Protein AF-A0A2V8QQC8-F1 (afdb_monomer)

Solvent-accessible surface area (backbone atoms only — not comparable to full-atom values): 5531 Å² total; per-residue (Å²): 135,81,80,76,80,76,78,73,80,52,74,65,59,60,62,67,68,50,71,90,81,51,5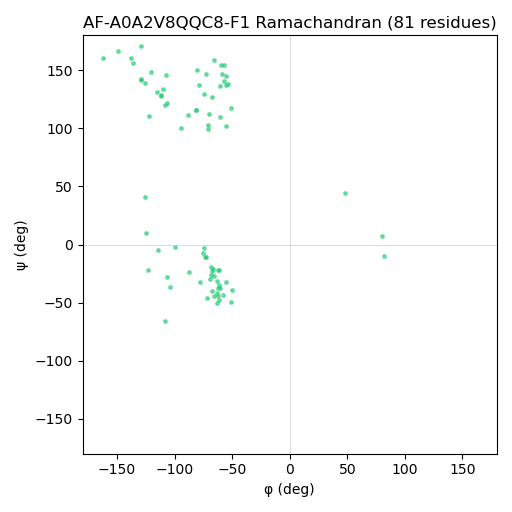5,77,95,74,51,74,79,76,56,71,56,66,81,69,36,68,70,44,51,55,48,40,40,65,64,43,61,71,67,50,92,73,95,81,76,62,69,76,71,34,69,46,71,78,30,56,49,75,47,70,58,88,90,43,83,45,79,50,68,27,117

pLDDT: mean 92.38, std 12.69, range [39.94, 97.69]

Secondary structure (DSSP, 8-state):
-------PPPHHHHHHT--TTS-TTT--PPPHHHHH-HHHHHHHHHHTGGGS------GGGG-STT-EEEEEETTEEEEEE--

Radius of gyration: 19.8 Å; Cα contacts (8 Å, |Δi|>4): 68; chains: 1; bounding box: 57×26×46 Å

Mean predicted aligned error: 5.72 Å

Sequence (83 aa):
MKERESVSPSLREIVESYDAAAPLAEAWTIPAPWYTDPRVFELERRTVFARSWQLAARADQVGEPGRYVTCEIAGEPVVVVRG

Foldseek 3Di:
DDDPPPPDDDPVCLVVVADPPDDPVPHDDRDPCCVPPVVNLVVCVVPPQVPDDDDDDDCVQAVDAPRWDWDAGSNRIDIDHHD

Nearest PDB structures (foldseek):
  4qup-assembly1_A  TM=8.307E-01  e=1.016E-01  Sinorhizobium meliloti 1021
  4qur-assembly1_A  TM=7.144E-01  e=7.215E-02  Sinorhizobium meliloti 1021

Structure (mmCIF, N/CA/C/O backbone):
data_AF-A0A2V8QQC8-F1
#
_entry.id   AF-A0A2V8QQC8-F1
#
loop_
_atom_site.group_PDB
_atom_site.id
_atom_site.type_symbol
_atom_site.label_atom_id
_atom_site.label_alt_id
_atom_site.label_comp_id
_atom_site.label_asym_id
_atom_site.label_entity_id
_atom_site.label_seq_id
_atom_site.pdbx_PDB_ins_code
_atom_site.Cartn_x
_atom_site.Cartn_y
_atom_site.Cartn_z
_atom_site.occupancy
_atom_site.B_iso_or_equiv
_atom_site.auth_seq_id
_atom_site.auth_comp_id
_atom_site.auth_asym_id
_atom_site.auth_atom_id
_atom_site.pdbx_PDB_model_num
ATOM 1 N N . MET A 1 1 ? 40.817 12.168 -17.971 1.00 40.16 1 MET A N 1
ATOM 2 C CA . MET A 1 1 ? 39.811 11.193 -17.509 1.00 40.16 1 MET A CA 1
ATOM 3 C C . MET A 1 1 ? 38.589 12.000 -17.093 1.00 40.16 1 MET A C 1
ATOM 5 O O . MET A 1 1 ? 38.607 12.566 -16.016 1.00 40.16 1 MET A O 1
ATOM 9 N N . LYS A 1 2 ? 37.635 12.235 -18.009 1.00 39.94 2 LYS A N 1
ATOM 10 C CA . LYS A 1 2 ? 36.421 13.012 -17.701 1.00 39.94 2 LYS A CA 1
ATOM 11 C C . LYS A 1 2 ? 35.442 12.070 -17.008 1.00 39.94 2 LYS A C 1
ATOM 13 O O . LYS A 1 2 ? 35.037 11.084 -17.625 1.00 39.94 2 LYS A O 1
ATOM 18 N N . GLU A 1 3 ? 35.125 12.351 -15.749 1.00 48.56 3 GLU A N 1
ATOM 19 C CA . GLU A 1 3 ? 33.969 11.773 -15.068 1.00 48.56 3 GLU A CA 1
ATOM 20 C C . GLU A 1 3 ? 32.754 11.998 -15.968 1.00 48.56 3 GLU A C 1
ATOM 22 O O . GLU A 1 3 ? 32.429 13.126 -16.338 1.00 48.56 3 GLU A O 1
ATOM 27 N N . ARG A 1 4 ? 32.147 10.906 -16.431 1.00 52.44 4 ARG A N 1
ATOM 28 C CA . ARG A 1 4 ? 30.845 10.983 -17.078 1.00 52.44 4 ARG A CA 1
ATOM 29 C C . ARG A 1 4 ? 29.876 11.298 -15.948 1.00 52.44 4 ARG A C 1
ATOM 31 O O . ARG A 1 4 ? 29.575 10.406 -15.162 1.00 52.44 4 ARG A O 1
ATOM 38 N N . GLU A 1 5 ? 29.444 12.549 -15.834 1.00 49.84 5 GLU A N 1
ATOM 39 C CA . GLU A 1 5 ? 28.266 12.884 -15.039 1.00 49.84 5 GLU A CA 1
ATOM 40 C C . GLU A 1 5 ? 27.110 12.034 -15.579 1.00 49.84 5 GLU A C 1
ATOM 42 O O . GLU A 1 5 ? 26.591 12.261 -16.672 1.00 49.84 5 GLU A O 1
ATOM 47 N N . SER A 1 6 ? 26.788 10.961 -14.859 1.00 61.34 6 SER A N 1
ATOM 48 C CA . SER A 1 6 ? 25.637 10.121 -15.148 1.00 61.34 6 SER A CA 1
ATOM 49 C C . SER A 1 6 ? 24.407 10.929 -14.771 1.00 61.34 6 SER A C 1
ATOM 51 O O . SER A 1 6 ? 24.069 11.024 -13.594 1.00 61.34 6 SER A O 1
ATOM 53 N N . VAL A 1 7 ? 23.759 11.545 -15.757 1.00 76.50 7 VAL A N 1
ATOM 54 C CA . VAL A 1 7 ? 22.473 12.214 -15.553 1.00 76.50 7 VAL A CA 1
ATOM 55 C C . VAL A 1 7 ? 21.476 11.156 -15.083 1.00 76.50 7 VAL A C 1
ATOM 57 O O . VAL A 1 7 ? 21.123 10.252 -15.839 1.00 76.50 7 VAL A O 1
ATOM 60 N N . SER A 1 8 ? 21.065 11.230 -13.816 1.00 81.50 8 SER A N 1
ATOM 61 C CA . SER A 1 8 ? 20.020 10.359 -13.282 1.00 81.50 8 SER A CA 1
ATOM 62 C C . SER A 1 8 ? 18.719 10.590 -14.055 1.00 81.50 8 SER A C 1
ATOM 64 O O . SER A 1 8 ? 18.366 11.752 -14.280 1.00 81.50 8 SER A O 1
ATOM 66 N N . PRO A 1 9 ? 17.982 9.528 -14.427 1.00 91.06 9 PRO A N 1
ATOM 67 C CA . PRO A 1 9 ? 16.716 9.683 -15.125 1.00 91.06 9 PRO A CA 1
ATOM 68 C C . PRO A 1 9 ? 15.734 10.504 -14.282 1.00 91.06 9 PRO A C 1
ATOM 70 O O . PRO A 1 9 ? 15.728 10.470 -13.038 1.00 91.06 9 PRO A O 1
ATOM 73 N N . SER A 1 10 ? 14.906 11.274 -14.976 1.00 95.88 10 SER A N 1
ATOM 74 C CA . SER A 1 10 ? 13.809 12.016 -14.373 1.00 95.88 10 SER A CA 1
ATOM 75 C C . SER A 1 10 ? 12.751 11.061 -13.815 1.00 95.88 10 SER A C 1
ATOM 77 O O . SER A 1 10 ? 12.623 9.912 -14.234 1.00 95.88 10 SER A O 1
ATOM 79 N N . LEU A 1 11 ? 11.942 11.553 -12.872 1.00 95.50 11 LEU A N 1
ATOM 80 C CA . LEU A 1 11 ? 10.866 10.751 -12.285 1.00 95.50 11 LEU A CA 1
ATOM 81 C C . LEU A 1 11 ? 9.830 10.314 -13.333 1.00 95.50 11 LEU A C 1
ATOM 83 O O . LEU A 1 11 ? 9.304 9.210 -13.253 1.00 95.50 11 LEU A O 1
ATOM 87 N N . ARG A 1 12 ? 9.567 11.164 -14.336 1.00 95.88 12 ARG A N 1
ATOM 88 C CA . ARG A 1 12 ? 8.671 10.832 -15.448 1.00 95.88 12 ARG A CA 1
ATOM 89 C C . ARG A 1 12 ? 9.213 9.656 -16.255 1.00 95.88 12 ARG A C 1
ATOM 91 O O . ARG A 1 12 ? 8.482 8.698 -16.448 1.00 95.88 12 ARG A O 1
ATOM 98 N N . GLU A 1 13 ? 10.479 9.707 -16.666 1.00 96.88 13 GLU A N 1
ATOM 99 C CA . GLU A 1 13 ? 11.108 8.622 -17.435 1.00 96.88 13 GLU A CA 1
ATOM 100 C C . GLU A 1 13 ? 11.116 7.306 -16.647 1.00 96.88 13 GLU A C 1
ATOM 102 O O . GLU A 1 13 ? 10.881 6.245 -17.216 1.00 96.88 13 GLU A O 1
ATOM 107 N N . ILE A 1 14 ? 11.323 7.368 -15.327 1.00 96.44 14 ILE A N 1
ATOM 108 C CA . ILE A 1 14 ? 11.234 6.190 -14.455 1.00 96.44 14 ILE A CA 1
ATOM 109 C C . ILE A 1 14 ? 9.823 5.588 -14.484 1.00 96.44 14 ILE A C 1
ATOM 111 O O . ILE A 1 14 ? 9.681 4.375 -14.645 1.00 96.44 14 ILE A O 1
ATOM 115 N N . VAL A 1 15 ? 8.778 6.403 -14.332 1.00 95.69 15 VAL A N 1
ATOM 116 C CA . VAL A 1 15 ? 7.386 5.922 -14.347 1.00 95.69 15 VAL A CA 1
ATOM 117 C C . VAL A 1 15 ? 6.989 5.415 -15.737 1.00 95.69 15 VAL A C 1
ATOM 119 O O . VAL A 1 15 ? 6.358 4.374 -15.859 1.00 95.69 15 VAL A O 1
ATOM 122 N N . GLU A 1 16 ? 7.402 6.100 -16.798 1.00 95.62 16 GLU A N 1
ATOM 123 C CA . GLU A 1 16 ? 7.082 5.726 -18.181 1.00 95.62 16 GLU A CA 1
ATOM 124 C C . GLU A 1 16 ? 7.894 4.518 -18.684 1.00 95.62 16 GLU A C 1
ATOM 126 O O . GLU A 1 16 ? 7.595 3.982 -19.747 1.00 95.62 16 GLU A O 1
ATOM 131 N N . SER A 1 17 ? 8.884 4.039 -17.921 1.00 94.88 17 SER A N 1
ATOM 132 C CA . SER A 1 17 ? 9.674 2.852 -18.285 1.00 94.8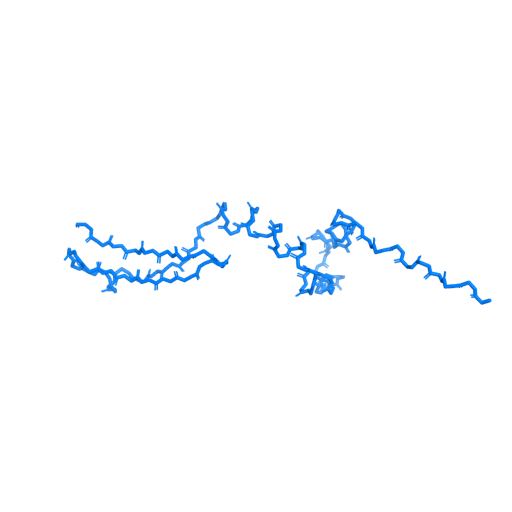8 17 SER A CA 1
ATOM 133 C C . SER A 1 17 ? 8.938 1.514 -18.117 1.00 94.88 17 SER A C 1
ATOM 135 O O . SER A 1 17 ? 9.494 0.471 -18.463 1.00 94.88 17 SER A O 1
ATOM 137 N N . TYR A 1 18 ? 7.702 1.524 -17.607 1.00 95.88 18 TYR A N 1
ATOM 138 C CA . TYR A 1 18 ? 6.859 0.337 -17.469 1.00 95.88 18 TYR A CA 1
ATOM 139 C C . TYR A 1 18 ? 5.656 0.384 -18.412 1.00 95.88 18 TYR A C 1
ATOM 141 O O . TYR A 1 18 ? 4.881 1.340 -18.388 1.00 95.88 18 TYR A O 1
ATOM 149 N N . ASP A 1 19 ? 5.451 -0.688 -19.179 1.00 95.69 19 ASP A N 1
ATOM 150 C CA . ASP A 1 19 ? 4.229 -0.885 -19.957 1.00 95.69 19 ASP A CA 1
ATOM 151 C C . ASP A 1 19 ? 3.218 -1.729 -19.167 1.00 95.69 19 ASP A C 1
ATOM 153 O O . ASP A 1 19 ? 3.302 -2.955 -19.106 1.00 95.69 19 ASP A O 1
ATOM 157 N N . ALA A 1 20 ? 2.234 -1.060 -18.567 1.00 93.88 20 ALA A N 1
ATOM 158 C CA . ALA A 1 20 ? 1.165 -1.716 -17.816 1.00 93.88 20 ALA A CA 1
ATOM 159 C C . ALA A 1 20 ? 0.126 -2.429 -18.702 1.00 93.88 20 ALA A C 1
ATOM 161 O O . ALA A 1 20 ? -0.715 -3.159 -18.175 1.00 93.88 20 ALA A O 1
ATOM 162 N N . ALA A 1 21 ? 0.151 -2.204 -20.019 1.00 95.88 21 ALA A N 1
ATOM 163 C CA . ALA A 1 21 ? -0.767 -2.807 -20.981 1.00 95.88 21 ALA A CA 1
ATOM 164 C C . ALA A 1 21 ? -0.160 -4.012 -21.719 1.00 95.88 21 ALA A C 1
ATOM 166 O O . ALA A 1 21 ? -0.863 -4.648 -22.510 1.00 95.88 21 ALA A O 1
ATOM 167 N N . ALA A 1 22 ? 1.110 -4.342 -21.457 1.00 95.94 22 ALA A N 1
ATOM 168 C CA . ALA A 1 22 ? 1.780 -5.479 -22.070 1.00 95.94 22 ALA A CA 1
ATOM 169 C C . ALA A 1 22 ? 0.994 -6.789 -21.831 1.00 95.94 22 ALA A C 1
ATOM 171 O O . ALA A 1 22 ? 0.529 -7.042 -20.711 1.00 95.94 22 ALA A O 1
ATOM 172 N N . PRO A 1 23 ? 0.844 -7.657 -22.852 1.00 97.19 23 PRO A N 1
ATOM 173 C CA . PRO A 1 23 ? 0.253 -8.977 -22.669 1.00 97.19 23 PRO A CA 1
ATOM 174 C C . PRO A 1 23 ? 0.999 -9.769 -21.593 1.00 97.19 23 PRO A C 1
ATOM 176 O O . PRO A 1 23 ? 2.221 -9.704 -21.510 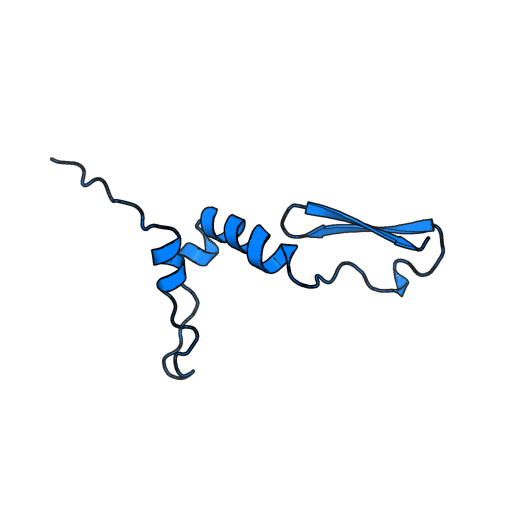1.00 97.19 23 PRO A O 1
ATOM 179 N N . LEU A 1 24 ? 0.289 -10.595 -20.816 1.00 95.25 24 LEU A N 1
ATOM 180 C CA . LEU A 1 24 ? 0.896 -11.335 -19.700 1.00 95.25 24 LEU A CA 1
ATOM 181 C C . LEU A 1 24 ? 2.109 -12.192 -20.115 1.00 95.25 24 LEU A C 1
ATOM 183 O O . LEU A 1 24 ? 3.035 -12.351 -19.329 1.00 95.25 24 LEU A O 1
ATOM 187 N N . ALA A 1 25 ? 2.122 -12.724 -21.341 1.00 97.00 25 ALA A N 1
ATOM 188 C CA . ALA A 1 25 ? 3.239 -13.515 -21.869 1.00 97.00 25 ALA A CA 1
ATOM 189 C C . ALA A 1 25 ? 4.526 -12.698 -22.110 1.00 97.00 25 ALA A C 1
ATOM 191 O O . ALA A 1 25 ? 5.606 -13.275 -22.206 1.00 97.00 25 ALA A O 1
ATOM 192 N N . GLU A 1 26 ? 4.406 -11.376 -22.212 1.00 95.44 26 GLU A N 1
ATOM 193 C CA . GLU A 1 26 ? 5.493 -10.423 -22.464 1.00 95.44 26 GLU A CA 1
ATOM 194 C C . GLU A 1 26 ? 5.722 -9.486 -21.267 1.00 95.44 26 GLU A C 1
ATOM 196 O O . GLU A 1 26 ? 6.660 -8.690 -21.275 1.00 95.44 26 GLU A O 1
ATOM 201 N N 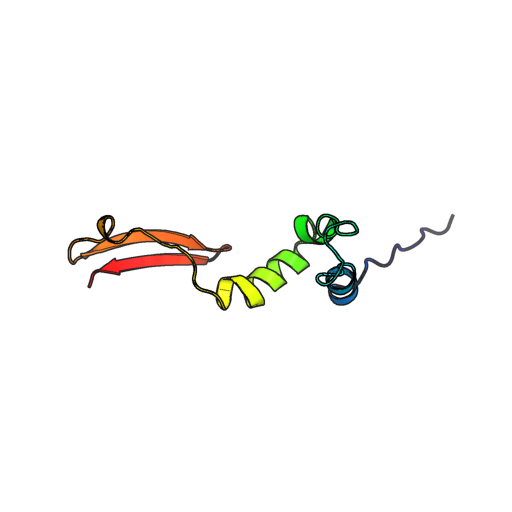. ALA A 1 27 ? 4.873 -9.579 -20.239 1.00 95.50 27 ALA A N 1
AT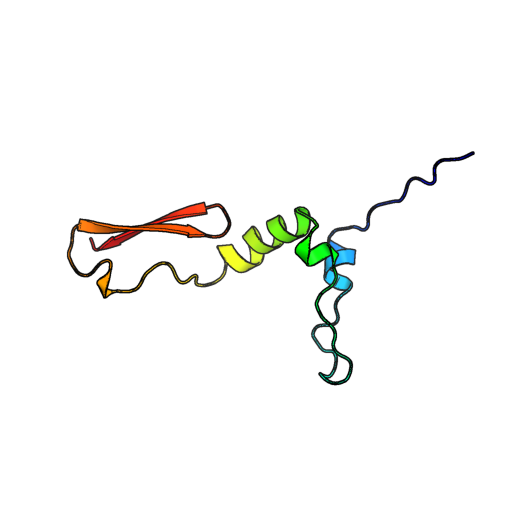OM 202 C CA . ALA A 1 27 ? 4.938 -8.758 -19.045 1.00 95.50 27 ALA A CA 1
ATOM 203 C C . ALA A 1 27 ? 6.109 -9.162 -18.141 1.00 95.50 27 ALA A C 1
ATOM 205 O O . ALA A 1 27 ? 6.459 -10.335 -17.999 1.00 95.50 27 ALA A O 1
ATOM 206 N N . TRP A 1 28 ? 6.670 -8.162 -17.467 1.00 94.62 28 TRP A N 1
ATOM 207 C CA . TRP A 1 28 ? 7.743 -8.316 -16.490 1.00 94.62 28 TRP A CA 1
ATOM 208 C C . TRP A 1 28 ? 7.372 -7.600 -15.196 1.00 94.62 28 TRP A C 1
ATOM 210 O O . TRP A 1 28 ? 6.386 -6.867 -15.127 1.00 94.62 28 TRP A O 1
ATOM 220 N N . THR A 1 29 ? 8.166 -7.808 -14.148 1.00 95.12 29 THR A N 1
ATOM 221 C CA . THR A 1 29 ? 8.045 -7.005 -12.928 1.00 95.12 29 THR A CA 1
ATOM 222 C C . THR A 1 29 ? 8.276 -5.527 -13.232 1.00 95.12 29 THR A C 1
ATOM 224 O O . THR A 1 29 ? 9.004 -5.186 -14.166 1.00 95.12 29 THR A O 1
ATOM 227 N N . ILE A 1 30 ? 7.713 -4.652 -12.399 1.00 95.75 30 ILE A N 1
ATOM 228 C CA . ILE A 1 30 ? 7.938 -3.209 -12.508 1.00 95.75 30 ILE A CA 1
ATOM 229 C C . ILE A 1 30 ? 9.442 -2.860 -12.425 1.00 95.75 30 ILE A C 1
ATOM 231 O O . ILE A 1 30 ? 10.227 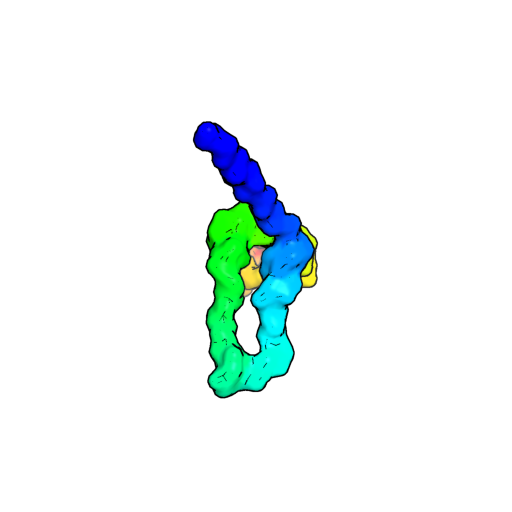-3.619 -11.842 1.00 95.75 30 ILE A O 1
ATOM 235 N N . PRO A 1 31 ? 9.865 -1.721 -13.003 1.00 95.81 31 PRO A N 1
ATOM 236 C CA . PRO A 1 31 ? 11.262 -1.313 -13.068 1.00 95.81 31 PRO A CA 1
ATOM 237 C C . PRO A 1 31 ? 11.914 -1.215 -11.685 1.00 95.81 31 PRO A C 1
ATOM 239 O O . PRO A 1 31 ? 11.321 -0.692 -10.744 1.00 95.81 31 PRO A O 1
ATOM 242 N N . ALA A 1 32 ? 13.179 -1.635 -11.573 1.00 96.56 32 ALA A N 1
ATOM 243 C CA . ALA A 1 32 ? 13.928 -1.609 -10.312 1.00 96.56 32 ALA A CA 1
ATOM 244 C C . ALA A 1 32 ? 13.888 -0.255 -9.559 1.00 96.56 32 ALA A C 1
ATOM 246 O O . ALA A 1 32 ? 13.750 -0.283 -8.334 1.00 96.56 32 ALA A O 1
ATOM 247 N N . PRO A 1 33 ? 13.948 0.920 -10.229 1.00 96.38 33 PRO A N 1
ATOM 248 C CA . PRO A 1 33 ? 13.851 2.207 -9.542 1.00 96.38 33 PRO A CA 1
ATOM 249 C C . PRO A 1 33 ? 12.521 2.445 -8.821 1.00 96.38 33 PRO A C 1
ATOM 251 O O . PRO A 1 33 ? 12.500 3.236 -7.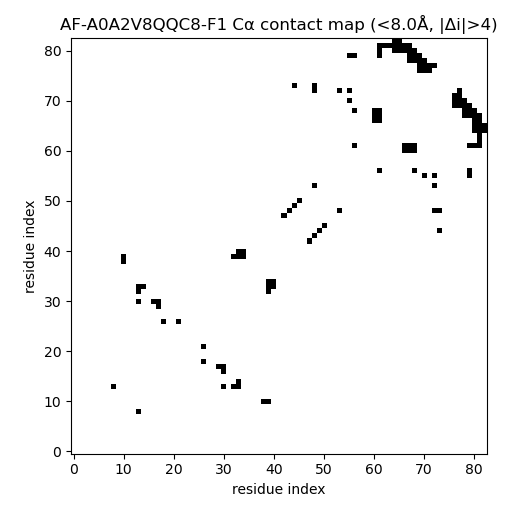888 1.00 96.38 33 PRO A O 1
ATOM 254 N N . TRP A 1 34 ? 11.425 1.767 -9.187 1.00 96.44 34 TRP A N 1
ATOM 255 C CA . TRP A 1 34 ? 10.160 1.909 -8.455 1.00 96.44 34 TRP A CA 1
ATOM 256 C C . TRP A 1 34 ? 10.258 1.372 -7.025 1.00 96.44 34 TRP A C 1
ATOM 258 O O . TRP A 1 34 ? 9.581 1.867 -6.134 1.00 96.44 34 TRP A O 1
ATOM 268 N N . TYR A 1 35 ? 11.146 0.406 -6.787 1.00 96.00 35 TYR A N 1
ATOM 269 C CA . TYR A 1 35 ? 11.376 -0.156 -5.459 1.00 96.00 35 TYR A CA 1
ATOM 270 C C . TYR A 1 35 ? 12.411 0.616 -4.634 1.00 96.00 35 TYR A C 1
ATOM 272 O O . TYR A 1 35 ? 12.431 0.483 -3.412 1.00 96.00 35 TYR A O 1
ATOM 280 N N . THR A 1 36 ? 13.322 1.352 -5.278 1.00 95.94 36 THR A N 1
ATOM 281 C CA . THR A 1 36 ? 14.533 1.873 -4.619 1.00 95.94 36 THR A CA 1
ATOM 282 C C . THR A 1 36 ? 14.700 3.384 -4.694 1.00 95.94 36 THR A C 1
ATOM 284 O O . THR A 1 36 ? 15.410 3.946 -3.860 1.00 95.94 36 THR A O 1
ATOM 287 N N . ASP A 1 37 ? 14.067 4.062 -5.654 1.00 96.62 37 ASP A N 1
ATOM 288 C CA . ASP A 1 37 ? 14.144 5.514 -5.768 1.00 96.62 37 ASP A CA 1
ATOM 289 C C . ASP A 1 37 ? 13.143 6.166 -4.795 1.00 96.62 37 ASP A C 1
ATOM 291 O O . ASP A 1 37 ? 11.927 6.034 -4.976 1.00 96.62 37 ASP A O 1
ATOM 295 N N . PRO A 1 38 ? 13.607 6.922 -3.782 1.00 96.25 38 PRO A N 1
ATOM 296 C CA . PRO A 1 38 ? 12.720 7.549 -2.802 1.00 96.25 38 PRO A CA 1
ATOM 297 C C . PRO A 1 38 ? 11.738 8.547 -3.433 1.00 96.25 38 PRO A C 1
ATOM 299 O O . PRO A 1 38 ? 10.687 8.826 -2.857 1.00 96.25 38 PRO A O 1
ATOM 302 N N . ARG A 1 39 ? 12.041 9.074 -4.628 1.00 97.25 39 ARG A N 1
ATOM 303 C CA . ARG A 1 39 ? 11.140 9.971 -5.365 1.00 97.25 39 ARG A CA 1
ATOM 304 C C . ARG A 1 39 ? 9.900 9.236 -5.875 1.00 97.25 39 ARG A C 1
ATOM 306 O O . ARG A 1 39 ? 8.849 9.864 -5.992 1.00 97.25 39 ARG A O 1
ATOM 313 N N . VAL A 1 40 ? 10.008 7.935 -6.167 1.00 97.25 40 VAL A N 1
ATOM 314 C CA . VAL A 1 40 ? 8.853 7.107 -6.547 1.00 97.25 40 VAL A CA 1
ATOM 315 C C . VAL A 1 40 ? 7.973 6.859 -5.329 1.00 97.25 40 VAL A C 1
ATOM 317 O O . VAL A 1 40 ? 6.777 7.122 -5.403 1.00 97.25 40 VAL A O 1
ATOM 320 N N . PHE A 1 41 ? 8.558 6.498 -4.184 1.00 96.25 41 PHE A N 1
ATOM 321 C CA . PHE A 1 41 ? 7.790 6.329 -2.947 1.00 96.25 41 PHE A CA 1
ATOM 322 C C . PHE A 1 41 ? 7.032 7.608 -2.551 1.00 96.25 41 PHE A C 1
ATOM 324 O O . PHE A 1 41 ? 5.850 7.558 -2.219 1.00 96.25 41 PHE A O 1
ATOM 331 N N . GLU A 1 42 ? 7.665 8.780 -2.653 1.00 97.25 42 GLU A N 1
ATOM 332 C CA . GLU A 1 42 ? 6.992 10.058 -2.383 1.00 97.25 42 GLU A CA 1
ATOM 333 C C . GLU A 1 42 ? 5.828 10.327 -3.357 1.00 97.25 42 GLU A C 1
ATOM 335 O O . GLU A 1 42 ? 4.769 10.836 -2.975 1.00 97.25 42 GLU A O 1
ATOM 340 N N . LEU A 1 43 ? 5.980 9.945 -4.627 1.00 97.12 43 LEU A N 1
ATOM 341 C CA . LEU A 1 43 ? 4.895 10.030 -5.600 1.00 97.12 43 LEU A CA 1
ATOM 342 C C . LEU A 1 43 ? 3.741 9.079 -5.244 1.00 97.12 43 LEU A C 1
ATOM 344 O O . LEU A 1 43 ? 2.578 9.490 -5.292 1.00 97.12 43 LEU A O 1
ATOM 348 N N . GLU A 1 44 ? 4.038 7.839 -4.857 1.00 96.88 44 GLU A N 1
ATOM 349 C CA . GLU A 1 44 ? 3.044 6.845 -4.438 1.00 96.88 44 GLU A CA 1
ATOM 350 C C . GLU A 1 44 ? 2.291 7.294 -3.181 1.00 96.88 44 GLU A C 1
ATOM 352 O O . GLU A 1 44 ? 1.060 7.194 -3.144 1.00 96.88 44 GLU A O 1
ATOM 357 N N . ARG A 1 45 ? 2.984 7.873 -2.186 1.00 97.38 45 ARG A N 1
ATOM 358 C CA . ARG A 1 45 ? 2.358 8.473 -0.990 1.00 97.38 45 ARG A CA 1
ATOM 359 C C . ARG A 1 45 ? 1.257 9.453 -1.378 1.00 97.38 45 ARG A C 1
ATOM 361 O O . ARG A 1 45 ? 0.134 9.366 -0.884 1.00 97.38 45 ARG A O 1
ATOM 368 N N . ARG A 1 46 ? 1.562 10.363 -2.305 1.00 96.88 46 ARG A N 1
ATOM 369 C CA . ARG A 1 46 ? 0.665 11.456 -2.709 1.00 96.88 46 ARG A CA 1
ATOM 370 C C . ARG A 1 46 ? -0.452 11.028 -3.654 1.00 96.88 46 ARG A C 1
ATOM 372 O O . ARG A 1 46 ? -1.519 11.644 -3.653 1.00 96.88 46 ARG A O 1
ATOM 379 N N . THR A 1 47 ? -0.202 10.038 -4.506 1.00 96.69 47 THR A N 1
ATOM 380 C CA . THR A 1 47 ? -1.112 9.700 -5.613 1.00 96.69 47 THR A CA 1
ATOM 381 C C . THR A 1 47 ? -1.891 8.411 -5.396 1.00 96.69 47 THR A C 1
ATOM 383 O O . THR A 1 47 ? -3.016 8.320 -5.884 1.00 96.69 47 THR A O 1
ATOM 386 N N . VAL A 1 48 ? -1.350 7.463 -4.628 1.00 96.56 48 VAL A N 1
ATOM 387 C CA . VAL A 1 48 ? -1.982 6.173 -4.334 1.00 96.56 48 VAL A CA 1
ATOM 388 C C . VAL A 1 48 ? -2.453 6.146 -2.887 1.00 96.56 48 VAL A C 1
ATOM 390 O O . VAL A 1 48 ? -3.661 6.151 -2.652 1.00 96.56 48 VAL A O 1
ATOM 393 N N . PHE A 1 49 ? -1.544 6.191 -1.909 1.00 97.06 49 PHE A N 1
ATOM 394 C CA . PHE A 1 49 ? -1.903 6.007 -0.496 1.00 97.06 49 PHE A CA 1
ATOM 395 C C . PHE A 1 49 ? -2.859 7.091 0.016 1.00 97.06 49 PHE A C 1
ATOM 397 O O . PHE A 1 49 ? -3.882 6.771 0.615 1.00 97.06 49 PHE A O 1
ATOM 404 N N . ALA A 1 50 ? -2.602 8.362 -0.307 1.00 96.06 50 ALA A N 1
ATOM 405 C CA . ALA A 1 50 ? -3.460 9.481 0.092 1.00 96.06 50 ALA A CA 1
ATOM 406 C C . ALA A 1 50 ? -4.802 9.561 -0.666 1.00 96.06 50 ALA A C 1
ATOM 408 O O . ALA A 1 50 ? -5.659 10.374 -0.319 1.00 96.06 50 ALA A O 1
ATOM 409 N N . ARG A 1 51 ? -4.987 8.775 -1.736 1.00 97.38 51 ARG A N 1
ATOM 410 C CA . ARG A 1 51 ? -6.154 8.868 -2.634 1.00 97.38 51 ARG A CA 1
ATOM 411 C C . ARG A 1 51 ? -6.913 7.551 -2.790 1.00 97.38 51 ARG A C 1
ATOM 4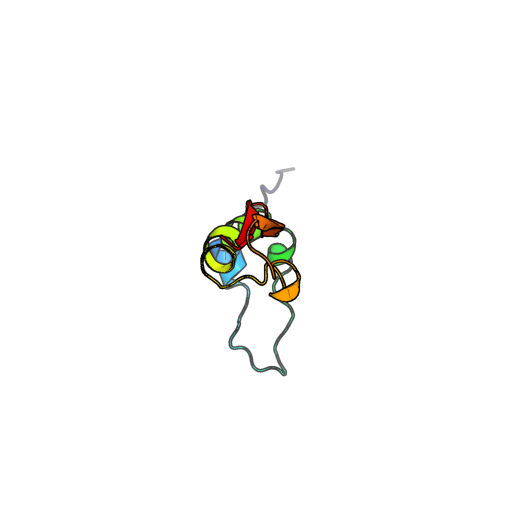13 O O . ARG A 1 51 ? -7.791 7.457 -3.645 1.00 97.38 51 ARG A O 1
ATOM 420 N N . SER A 1 52 ? -6.597 6.546 -1.978 1.00 97.44 52 SER A N 1
ATOM 421 C CA . SER A 1 52 ? -7.260 5.243 -1.993 1.00 97.44 52 SER A CA 1
ATOM 422 C C . SER A 1 52 ? -7.564 4.757 -0.578 1.00 97.44 52 SER A C 1
ATOM 424 O O . SER A 1 52 ? -6.932 5.178 0.389 1.00 97.44 52 SER A O 1
ATOM 426 N N . TRP A 1 53 ? -8.562 3.881 -0.452 1.00 97.25 53 TRP A N 1
ATOM 427 C CA . TRP A 1 53 ? -8.945 3.294 0.830 1.00 97.25 53 TRP A CA 1
ATOM 428 C C . TRP A 1 53 ? -7.854 2.361 1.353 1.00 97.25 53 TRP A C 1
ATOM 430 O O . TRP A 1 53 ? -7.450 1.428 0.664 1.00 97.25 53 TRP A O 1
ATOM 440 N N . GLN A 1 54 ? -7.433 2.593 2.595 1.00 97.25 54 GLN A N 1
ATOM 441 C CA . GLN A 1 54 ? -6.431 1.789 3.285 1.00 97.25 54 GLN A CA 1
ATOM 442 C C . GLN A 1 54 ? -7.094 0.995 4.406 1.00 97.25 54 GLN A C 1
ATOM 444 O O . GLN A 1 54 ? -7.889 1.530 5.183 1.00 97.25 54 GLN A O 1
ATOM 449 N N . LEU A 1 55 ? -6.769 -0.292 4.500 1.00 96.19 55 LEU A N 1
ATOM 450 C CA . LEU A 1 55 ? -7.217 -1.119 5.613 1.00 96.19 55 LEU A CA 1
ATOM 451 C C . LEU A 1 55 ? -6.477 -0.686 6.887 1.00 96.19 55 LEU A C 1
ATOM 453 O O . LEU A 1 55 ? -5.278 -0.911 7.001 1.00 96.19 55 LEU A O 1
ATO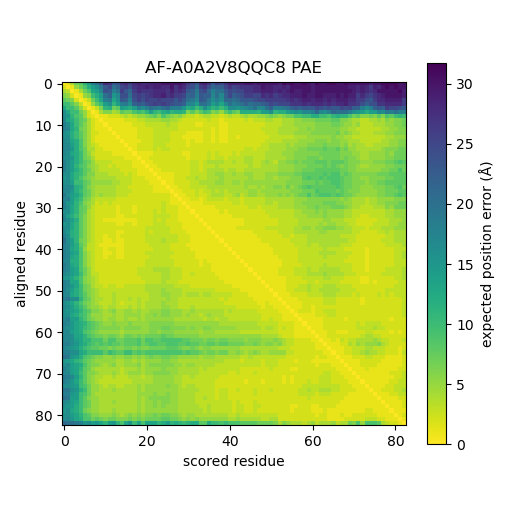M 457 N N . ALA A 1 56 ? -7.197 -0.099 7.843 1.00 95.94 56 ALA A N 1
ATOM 458 C CA . ALA A 1 56 ? -6.609 0.395 9.093 1.00 95.94 56 ALA A CA 1
ATOM 459 C C . ALA A 1 56 ? -6.887 -0.512 10.309 1.00 95.94 56 ALA A C 1
ATOM 461 O O . ALA A 1 56 ? -6.031 -0.665 11.176 1.00 95.94 56 ALA A O 1
ATOM 462 N N . ALA A 1 57 ? -8.077 -1.119 10.393 1.00 96.12 57 ALA A N 1
ATOM 463 C CA . ALA A 1 57 ? -8.466 -2.011 11.489 1.00 96.12 57 ALA A CA 1
ATOM 464 C C . ALA A 1 57 ? -9.673 -2.886 11.111 1.00 96.12 57 ALA A C 1
ATOM 466 O O . ALA A 1 57 ? -10.456 -2.542 10.221 1.00 96.12 57 ALA A O 1
ATOM 467 N N . ARG A 1 58 ? -9.870 -3.993 11.836 1.00 96.88 58 ARG A N 1
ATOM 468 C CA . ARG A 1 58 ? -11.140 -4.730 11.862 1.00 96.88 58 ARG A CA 1
ATOM 469 C C . ARG A 1 58 ? -12.126 -4.052 12.817 1.00 96.88 58 ARG A C 1
ATOM 471 O O . ARG A 1 58 ? -11.738 -3.461 13.822 1.00 96.88 58 ARG A O 1
ATOM 478 N N . ALA A 1 59 ? -13.419 -4.176 12.527 1.00 95.31 59 ALA A N 1
ATOM 479 C CA . ALA A 1 59 ? -14.467 -3.514 13.305 1.00 95.31 59 ALA A CA 1
ATOM 480 C C . ALA A 1 59 ? -14.547 -3.981 14.774 1.00 95.31 59 ALA A C 1
ATOM 482 O O . ALA A 1 59 ? -14.879 -3.181 15.645 1.00 95.31 59 ALA A O 1
ATOM 483 N N . ASP A 1 60 ? -14.215 -5.243 15.065 1.00 96.62 60 ASP A N 1
ATOM 484 C CA . ASP A 1 60 ? -14.189 -5.803 16.425 1.00 96.62 60 ASP A CA 1
ATOM 485 C C . ASP A 1 60 ? -13.065 -5.212 17.292 1.00 96.62 60 ASP A C 1
ATOM 487 O O . ASP A 1 60 ? -13.212 -5.110 18.510 1.00 96.62 60 ASP A O 1
ATOM 491 N N . GLN A 1 61 ? -11.976 -4.737 16.679 1.00 96.88 61 GLN A N 1
ATOM 492 C CA . GLN A 1 61 ? -10.892 -4.056 17.396 1.00 96.88 61 GLN A CA 1
ATOM 493 C C . GLN A 1 61 ? -11.328 -2.702 17.982 1.00 96.88 61 GLN A C 1
ATOM 495 O O . GLN A 1 61 ? -10.714 -2.233 18.939 1.00 96.88 61 GLN A O 1
ATOM 500 N N . VAL A 1 62 ? -12.403 -2.107 17.453 1.00 96.31 62 VAL A N 1
ATOM 501 C CA . VAL A 1 62 ? -13.019 -0.849 17.912 1.00 96.31 62 VAL A CA 1
ATOM 502 C C . VAL A 1 62 ? -14.513 -1.041 18.200 1.00 96.31 62 VAL A C 1
ATOM 504 O O . VAL A 1 62 ? -15.338 -0.213 17.828 1.00 96.31 62 VAL A O 1
ATOM 507 N N . GLY A 1 63 ? -14.892 -2.168 18.813 1.00 95.88 63 GLY A N 1
ATOM 508 C CA . GLY A 1 63 ? -16.301 -2.554 18.992 1.00 95.88 63 GLY A CA 1
ATOM 509 C C . GLY A 1 63 ? -17.127 -1.674 19.944 1.00 95.88 63 GLY A C 1
ATOM 510 O O . GLY A 1 63 ? -18.346 -1.620 19.808 1.00 95.88 63 GLY A O 1
ATOM 511 N N . GLU A 1 64 ? -16.484 -0.956 20.864 1.00 96.25 64 GLU A N 1
ATOM 512 C CA . GLU A 1 64 ? -17.133 -0.170 21.925 1.00 96.25 64 GLU A CA 1
ATOM 513 C C . GLU A 1 64 ? -16.750 1.317 21.832 1.00 96.25 64 GLU A C 1
ATOM 515 O O . GLU A 1 64 ? -15.626 1.616 21.414 1.00 96.25 64 GLU A O 1
ATOM 520 N N . PRO A 1 65 ? -17.639 2.254 22.219 1.00 96.94 65 PRO A N 1
ATOM 521 C CA . PRO A 1 65 ? -17.306 3.676 22.301 1.00 96.94 65 PRO A CA 1
ATOM 522 C C . PRO A 1 65 ? -16.071 3.938 23.171 1.00 96.94 65 PRO A C 1
ATOM 524 O O . PRO A 1 65 ? -15.892 3.332 24.226 1.00 96.94 65 PRO A O 1
ATOM 527 N N . GLY A 1 66 ? -15.201 4.836 22.717 1.00 95.31 66 GLY A N 1
ATOM 528 C CA . GLY A 1 66 ? -13.929 5.163 23.365 1.00 95.31 66 GLY A CA 1
ATOM 529 C C . GLY A 1 66 ? -12.784 4.191 23.057 1.00 95.31 66 GLY A C 1
ATOM 530 O O . GLY A 1 66 ? -11.629 4.498 23.356 1.00 95.31 66 GLY A O 1
ATOM 531 N N . ARG A 1 67 ? -13.055 3.046 22.417 1.00 97.38 67 ARG A N 1
ATOM 532 C CA . ARG A 1 67 ? -12.008 2.121 21.971 1.00 97.38 67 ARG A CA 1
ATOM 533 C C . ARG A 1 67 ? -11.357 2.630 20.687 1.00 97.38 67 ARG A C 1
ATOM 535 O O . ARG A 1 67 ? -12.045 3.064 19.760 1.00 97.38 67 ARG A O 1
ATOM 542 N N . TYR A 1 68 ? -10.030 2.535 20.620 1.00 97.44 68 TYR A N 1
ATOM 543 C CA . TYR A 1 68 ? -9.253 2.991 19.473 1.00 97.44 68 TYR A CA 1
ATOM 544 C C . TYR A 1 68 ? -8.135 2.019 19.086 1.00 97.44 68 TYR A C 1
ATOM 546 O O . TYR A 1 68 ? -7.701 1.186 19.883 1.00 97.44 68 TYR A O 1
ATOM 554 N N . VAL A 1 69 ? -7.667 2.160 17.848 1.00 97.62 69 VAL A N 1
ATOM 555 C CA . VAL A 1 69 ? -6.462 1.528 17.301 1.00 97.62 69 VAL A CA 1
ATOM 556 C C . VAL A 1 69 ? -5.613 2.616 16.656 1.00 97.62 69 VAL A C 1
ATOM 558 O O . VAL A 1 69 ? -6.145 3.541 16.041 1.00 97.62 69 VAL A O 1
ATOM 561 N N . THR A 1 70 ? -4.297 2.502 16.785 1.00 97.69 70 THR A N 1
ATOM 562 C CA . THR A 1 70 ? -3.345 3.311 16.025 1.00 97.69 70 THR A CA 1
ATOM 563 C C . THR A 1 70 ? -2.672 2.458 14.961 1.00 97.69 70 THR A C 1
ATOM 565 O O . THR A 1 70 ? -2.442 1.263 15.150 1.00 97.69 70 THR A O 1
ATOM 568 N N . CYS A 1 71 ? -2.367 3.070 13.827 1.00 96.94 71 CYS A N 1
ATOM 569 C CA . CYS A 1 71 ? -1.574 2.460 12.770 1.00 96.94 71 CYS A CA 1
ATOM 570 C C . CYS A 1 71 ? -0.780 3.544 12.041 1.00 96.94 71 CYS A C 1
ATOM 572 O O . CYS A 1 71 ? -1.039 4.734 12.214 1.00 96.94 71 CYS A O 1
ATOM 574 N N . GLU A 1 72 ? 0.188 3.130 11.236 1.00 97.31 72 GLU A N 1
ATOM 575 C CA . GLU A 1 72 ? 0.905 4.021 10.334 1.00 97.31 72 GLU A CA 1
ATOM 576 C C . GLU A 1 72 ? 0.604 3.600 8.899 1.00 97.31 72 GLU A C 1
ATOM 578 O O . GLU A 1 72 ? 0.678 2.417 8.561 1.00 97.31 72 GLU A O 1
ATOM 583 N N . ILE A 1 73 ? 0.243 4.566 8.061 1.00 96.81 73 ILE A N 1
ATOM 584 C CA . ILE A 1 73 ? -0.095 4.343 6.659 1.00 96.81 73 ILE A CA 1
ATOM 585 C C . ILE A 1 73 ? 0.837 5.201 5.825 1.00 96.81 73 ILE A C 1
ATOM 587 O O . ILE A 1 73 ? 0.737 6.424 5.833 1.00 96.81 73 ILE A O 1
ATOM 591 N N . ALA A 1 74 ? 1.747 4.542 5.107 1.00 95.50 74 ALA A N 1
ATOM 592 C CA . ALA A 1 74 ? 2.727 5.191 4.246 1.00 95.50 74 ALA A CA 1
ATOM 593 C C . ALA A 1 74 ? 3.444 6.362 4.941 1.00 95.50 74 ALA A C 1
ATOM 595 O O . ALA A 1 74 ? 3.579 7.420 4.349 1.00 95.50 74 ALA A O 1
ATOM 596 N N . GLY A 1 75 ? 3.873 6.185 6.196 1.00 94.19 75 GLY A N 1
ATOM 597 C CA . GLY A 1 75 ? 4.564 7.207 6.986 1.00 94.19 75 GLY A CA 1
ATOM 598 C C . GLY A 1 75 ? 3.674 8.267 7.639 1.00 94.19 75 GLY A C 1
ATOM 599 O O . GLY A 1 75 ? 4.218 9.230 8.173 1.00 94.19 75 GLY A O 1
ATOM 600 N N . GLU A 1 76 ? 2.347 8.128 7.587 1.00 95.25 76 GLU A N 1
ATOM 601 C CA . GLU A 1 76 ? 1.400 8.987 8.306 1.00 95.25 76 GLU A CA 1
ATOM 602 C C . GLU A 1 76 ? 0.785 8.232 9.499 1.00 95.25 76 GLU A C 1
ATOM 604 O O . GLU A 1 76 ? 0.163 7.181 9.298 1.00 95.25 76 GLU A O 1
ATOM 609 N N . PRO A 1 77 ? 0.918 8.731 10.743 1.00 97.25 77 PRO A N 1
ATOM 610 C CA . PRO A 1 77 ? 0.279 8.123 11.904 1.00 97.25 77 PRO A CA 1
ATOM 611 C C . PRO A 1 77 ? -1.229 8.411 11.916 1.00 97.25 77 PRO A C 1
ATOM 613 O O . PRO A 1 77 ? -1.666 9.559 11.831 1.00 97.25 77 PRO A O 1
ATOM 616 N N . VAL A 1 78 ? -2.038 7.364 12.076 1.00 97.12 78 VAL A N 1
ATOM 617 C CA . VAL A 1 78 ? -3.505 7.423 12.055 1.00 97.12 78 VAL A CA 1
ATOM 618 C C . VAL A 1 78 ? -4.082 6.798 13.322 1.00 97.12 78 VAL A C 1
ATOM 620 O O . VAL A 1 78 ? -3.642 5.737 13.768 1.00 97.12 78 VAL A O 1
ATOM 623 N N . VAL A 1 79 ? -5.118 7.435 13.876 1.00 97.62 79 VAL A N 1
ATOM 624 C CA . VAL A 1 79 ? -5.955 6.874 14.944 1.00 97.62 79 VAL A CA 1
ATOM 625 C C . VAL A 1 79 ? -7.359 6.589 14.415 1.00 97.62 79 VAL A C 1
ATOM 627 O O . VAL A 1 79 ? -8.008 7.454 13.830 1.00 97.62 79 VAL A O 1
ATOM 630 N N . VAL A 1 80 ? -7.833 5.364 14.632 1.00 97.38 80 VAL A N 1
ATOM 631 C CA . VAL A 1 80 ? -9.211 4.947 14.360 1.00 97.38 80 VAL A CA 1
ATOM 632 C C . VAL A 1 80 ? -9.907 4.772 15.699 1.00 97.38 80 VAL A C 1
ATOM 634 O O . VAL A 1 80 ? -9.477 3.954 16.507 1.00 97.38 80 VAL A O 1
ATOM 637 N N . VAL A 1 81 ? -10.979 5.523 15.937 1.00 97.06 81 VAL A N 1
ATOM 638 C CA . VAL A 1 81 ? -11.734 5.510 17.197 1.00 97.06 81 VAL A CA 1
ATOM 639 C C . VAL A 1 81 ? -13.221 5.320 16.925 1.00 97.06 81 VAL A C 1
ATOM 641 O O . VAL A 1 81 ? -13.757 5.867 15.960 1.00 97.06 81 VAL A O 1
ATOM 644 N N . ARG A 1 82 ? -13.895 4.551 17.784 1.00 96.94 82 ARG A N 1
ATOM 645 C CA . ARG A 1 82 ? -15.357 4.559 17.855 1.00 96.94 82 ARG A CA 1
ATOM 646 C C . ARG A 1 82 ? -15.790 5.648 18.832 1.00 96.94 82 ARG A C 1
ATOM 648 O O . ARG A 1 82 ? -15.500 5.546 20.022 1.00 96.94 82 ARG A O 1
ATOM 655 N N . GLY A 1 83 ? -16.415 6.695 18.298 1.00 90.19 83 GLY A N 1
ATOM 656 C CA . GLY A 1 83 ? -17.052 7.755 19.087 1.00 90.19 83 GLY A CA 1
ATOM 657 C C . GLY A 1 83 ? -18.300 7.285 19.818 1.00 90.19 83 GLY A C 1
ATOM 658 O O . GLY A 1 83 ? -18.840 6.215 19.446 1.00 90.19 83 GLY A O 1
#